Protein AF-A0A3D0D5B4-F1 (afdb_monomer_lite)

Sequence (54 aa):
MMKQASMPPTILILKVFVQRLRRKLGDDARQPRYIKTEWSIGYRFLLPGTGPEL

Radius of gyration: 15.9 Å; chains: 1; bounding box: 35×32×42 Å

pLDDT: mean 80.4, std 16.72, range [46.28, 96.44]

Structure (mmCIF, N/CA/C/O backbone):
data_AF-A0A3D0D5B4-F1
#
_entry.id   AF-A0A3D0D5B4-F1
#
loop_
_atom_site.group_PDB
_atom_site.id
_atom_site.type_symbol
_atom_site.label_atom_id
_atom_site.label_alt_id
_atom_site.label_comp_id
_atom_site.label_asym_id
_atom_site.label_entity_id
_atom_site.label_seq_id
_atom_site.pdbx_PDB_ins_code
_atom_site.Cartn_x
_atom_site.Cartn_y
_atom_site.Cartn_z
_atom_site.occupancy
_atom_site.B_iso_or_equiv
_atom_site.auth_seq_id
_atom_site.auth_comp_id
_atom_site.auth_asym_id
_atom_site.auth_atom_id
_atom_site.pdbx_PDB_model_num
ATOM 1 N N . MET A 1 1 ? 24.345 -10.913 -33.780 1.00 54.03 1 MET A N 1
ATOM 2 C CA . MET A 1 1 ? 24.237 -11.581 -32.466 1.00 54.03 1 MET A CA 1
ATOM 3 C C . MET A 1 1 ? 24.467 -10.546 -31.373 1.00 54.03 1 MET A C 1
ATOM 5 O O . MET A 1 1 ? 25.594 -10.106 -31.261 1.00 54.03 1 MET A O 1
ATOM 9 N N . MET A 1 2 ? 23.414 -10.130 -30.654 1.00 46.28 2 MET A N 1
ATOM 10 C CA . MET A 1 2 ? 23.399 -9.621 -29.264 1.00 46.28 2 MET A CA 1
ATOM 11 C C . MET A 1 2 ? 21.918 -9.575 -28.840 1.00 46.28 2 MET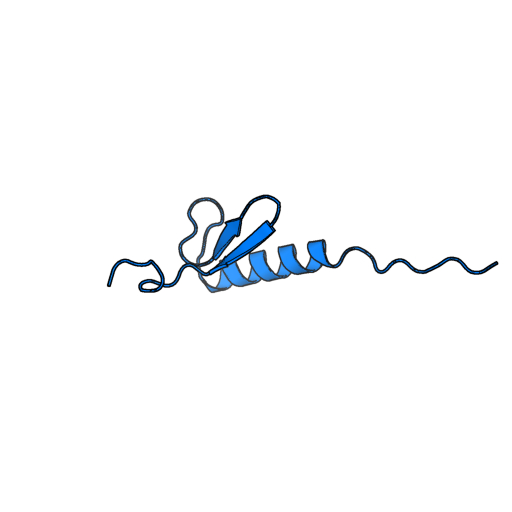 A C 1
ATOM 13 O O . MET A 1 2 ? 21.156 -8.764 -29.358 1.00 46.28 2 MET A O 1
ATOM 17 N N . LYS A 1 3 ? 21.464 -10.502 -27.984 1.00 55.12 3 LYS A N 1
ATOM 18 C CA . LYS A 1 3 ? 20.107 -10.453 -27.417 1.00 55.12 3 LYS A CA 1
ATOM 19 C C . LYS A 1 3 ? 20.122 -9.436 -26.281 1.00 55.12 3 LYS A C 1
ATOM 21 O O . LYS A 1 3 ? 20.826 -9.632 -25.296 1.00 55.12 3 LYS A O 1
ATOM 26 N N . GLN A 1 4 ? 19.353 -8.365 -26.429 1.00 53.19 4 GLN A N 1
ATOM 27 C CA . GLN A 1 4 ? 19.094 -7.406 -25.365 1.00 53.19 4 GLN A CA 1
ATOM 28 C C . GLN A 1 4 ? 18.472 -8.160 -24.182 1.00 53.19 4 GLN A C 1
ATOM 30 O O . GLN A 1 4 ? 17.381 -8.720 -24.305 1.00 53.19 4 GLN A O 1
ATOM 35 N N . ALA A 1 5 ? 19.164 -8.213 -23.046 1.00 58.66 5 ALA A N 1
ATOM 36 C CA . ALA A 1 5 ? 18.547 -8.643 -21.803 1.00 58.66 5 ALA A CA 1
ATOM 37 C C . ALA A 1 5 ? 17.563 -7.542 -21.379 1.00 58.66 5 ALA A C 1
ATOM 39 O O . ALA A 1 5 ? 17.935 -6.571 -20.725 1.00 58.66 5 ALA A O 1
ATOM 40 N N . SER A 1 6 ? 16.310 -7.652 -21.825 1.00 58.81 6 SER A N 1
ATOM 41 C CA . SER A 1 6 ? 15.199 -6.893 -21.257 1.00 58.81 6 SER A CA 1
ATOM 42 C C . SER A 1 6 ? 15.095 -7.300 -19.788 1.00 58.81 6 SER A C 1
ATOM 44 O O . SER A 1 6 ? 14.868 -8.472 -19.486 1.00 58.81 6 SER A O 1
ATOM 46 N N . MET A 1 7 ? 15.359 -6.364 -18.876 1.00 60.91 7 MET A N 1
ATOM 47 C CA . MET A 1 7 ? 15.239 -6.595 -17.439 1.00 60.91 7 MET A CA 1
ATOM 48 C C . MET A 1 7 ? 13.840 -7.181 -17.165 1.00 60.91 7 MET A C 1
ATOM 50 O O . MET A 1 7 ? 12.854 -6.571 -17.588 1.00 60.91 7 MET A O 1
ATOM 54 N N . PRO A 1 8 ? 13.713 -8.356 -16.518 1.00 56.19 8 PRO A N 1
ATOM 55 C CA . PRO A 1 8 ? 12.402 -8.932 -16.241 1.00 56.19 8 PRO A CA 1
ATOM 56 C C . PRO A 1 8 ? 11.585 -7.907 -15.446 1.00 56.19 8 PRO A C 1
ATOM 58 O O . PRO A 1 8 ? 12.142 -7.279 -14.542 1.00 56.19 8 PRO A O 1
ATOM 61 N N . PRO A 1 9 ? 10.299 -7.687 -15.774 1.00 61.47 9 PRO A N 1
ATOM 62 C CA . PRO A 1 9 ? 9.549 -6.561 -15.243 1.00 61.47 9 PRO A CA 1
ATOM 63 C C . PRO A 1 9 ? 9.520 -6.637 -13.715 1.00 61.47 9 PRO A C 1
ATOM 65 O O . PRO A 1 9 ? 8.870 -7.497 -13.116 1.00 61.47 9 PRO A O 1
ATOM 68 N N . THR A 1 10 ? 10.214 -5.692 -13.081 1.00 68.81 10 THR A N 1
ATOM 69 C CA . THR A 1 10 ? 10.408 -5.535 -11.628 1.00 68.81 10 THR A CA 1
ATOM 70 C C . THR A 1 10 ? 9.087 -5.455 -10.845 1.00 68.81 10 THR A C 1
ATOM 72 O O . THR A 1 10 ? 9.052 -5.575 -9.623 1.00 68.81 10 THR A O 1
ATOM 75 N N . ILE A 1 11 ? 7.963 -5.299 -11.547 1.00 71.31 11 ILE A N 1
ATOM 76 C CA . ILE A 1 11 ? 6.595 -5.211 -11.027 1.00 71.31 11 ILE A CA 1
ATOM 77 C C . ILE A 1 11 ? 6.232 -6.408 -10.133 1.00 71.31 11 ILE A C 1
ATOM 79 O O . ILE A 1 11 ? 5.542 -6.235 -9.127 1.00 71.31 11 ILE A O 1
ATOM 83 N N . LEU A 1 12 ? 6.708 -7.618 -10.450 1.00 81.62 12 LEU A N 1
ATOM 84 C CA . LEU A 1 12 ? 6.444 -8.798 -9.613 1.00 81.62 12 LEU A CA 1
ATOM 85 C C . LEU A 1 12 ? 7.108 -8.686 -8.235 1.00 81.62 12 LEU A C 1
ATOM 87 O O . LEU A 1 12 ? 6.513 -9.061 -7.225 1.00 81.62 12 LEU A O 1
ATOM 91 N N . ILE A 1 13 ? 8.306 -8.106 -8.186 1.00 88.88 13 ILE A N 1
ATOM 92 C CA . ILE A 1 13 ? 9.053 -7.890 -6.945 1.00 88.88 13 ILE A CA 1
ATOM 93 C C . ILE A 1 13 ? 8.310 -6.881 -6.061 1.00 88.88 13 ILE A C 1
ATOM 95 O O . ILE A 1 13 ? 8.147 -7.113 -4.861 1.00 88.88 13 ILE A O 1
ATOM 99 N N . LEU A 1 14 ? 7.769 -5.812 -6.657 1.00 90.12 14 LEU A N 1
ATOM 100 C CA . LEU A 1 14 ? 6.970 -4.823 -5.931 1.00 90.12 14 LEU A CA 1
ATOM 101 C C . LEU A 1 14 ? 5.740 -5.460 -5.265 1.00 90.12 14 LEU A C 1
ATOM 103 O O . LEU A 1 14 ? 5.495 -5.217 -4.084 1.00 90.12 14 LEU A O 1
ATOM 107 N N . LYS A 1 15 ? 5.011 -6.333 -5.972 1.00 90.00 15 LYS A N 1
ATOM 108 C CA . LYS A 1 15 ? 3.855 -7.053 -5.403 1.00 90.00 15 LYS A CA 1
ATOM 109 C C . LYS A 1 15 ? 4.236 -7.882 -4.174 1.00 90.00 15 LYS A C 1
ATOM 111 O O . LYS A 1 15 ? 3.521 -7.849 -3.172 1.00 90.00 15 LYS A O 1
ATOM 116 N N . VAL A 1 16 ? 5.371 -8.586 -4.225 1.00 93.38 16 VAL A N 1
ATOM 117 C CA . VAL A 1 16 ? 5.871 -9.397 -3.100 1.00 93.38 16 VAL A CA 1
ATOM 118 C C . VAL A 1 16 ? 6.189 -8.519 -1.893 1.00 93.38 16 VAL A C 1
ATOM 120 O O . VAL A 1 16 ? 5.783 -8.836 -0.772 1.00 93.38 16 VAL A O 1
ATOM 123 N N . PHE A 1 17 ? 6.885 -7.401 -2.098 1.00 95.12 17 PHE A N 1
ATOM 124 C CA . PHE A 1 17 ? 7.227 -6.500 -0.999 1.00 95.12 17 PHE A CA 1
ATOM 125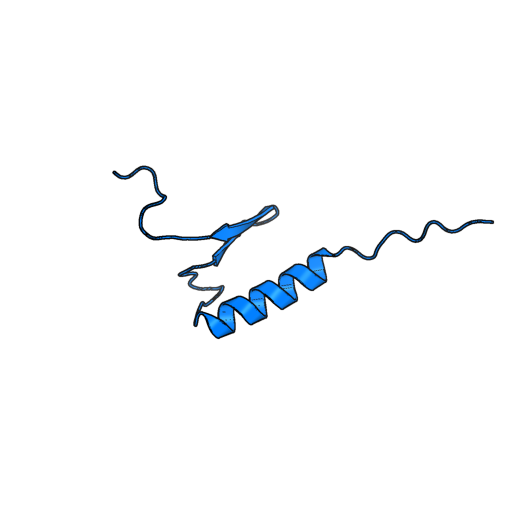 C C . PHE A 1 17 ? 6.003 -5.805 -0.408 1.00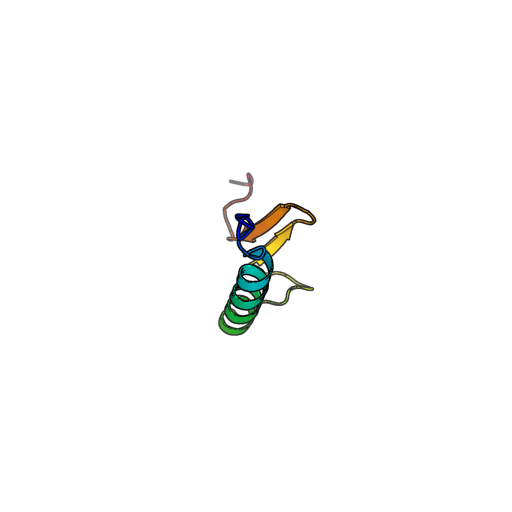 95.12 17 PHE A C 1
ATOM 127 O O . PHE A 1 17 ? 5.887 -5.750 0.815 1.00 95.12 17 PHE A O 1
ATOM 134 N N . VAL A 1 18 ? 5.053 -5.369 -1.236 1.00 94.56 18 VAL A N 1
ATOM 135 C CA . VAL A 1 18 ? 3.789 -4.789 -0.763 1.00 94.56 18 VAL A CA 1
ATOM 136 C C . VAL A 1 18 ? 2.998 -5.812 0.047 1.00 94.56 18 VAL A C 1
ATOM 138 O O . VAL A 1 18 ? 2.509 -5.486 1.123 1.00 94.56 18 VAL A O 1
ATOM 141 N N . GLN A 1 19 ? 2.927 -7.070 -0.393 1.00 95.06 19 GLN A N 1
ATOM 142 C CA . GLN A 1 19 ? 2.255 -8.120 0.375 1.00 95.06 19 GLN A CA 1
ATOM 143 C C . GLN A 1 19 ? 2.931 -8.369 1.733 1.00 95.06 19 GLN A C 1
ATOM 145 O O . GLN A 1 19 ? 2.248 -8.513 2.748 1.00 95.06 19 GLN A O 1
ATOM 150 N N . ARG A 1 20 ? 4.268 -8.396 1.781 1.00 96.44 20 ARG A N 1
ATOM 151 C CA . ARG A 1 20 ? 5.021 -8.539 3.040 1.00 96.44 20 ARG A CA 1
ATOM 152 C C . ARG A 1 20 ? 4.820 -7.341 3.963 1.00 96.44 20 ARG A C 1
ATOM 154 O O . ARG A 1 20 ? 4.674 -7.527 5.167 1.00 96.44 20 ARG A O 1
ATOM 161 N N . LEU A 1 21 ? 4.799 -6.133 3.406 1.00 95.69 21 LEU A N 1
ATOM 162 C CA . LEU A 1 21 ? 4.560 -4.907 4.156 1.00 95.69 21 LEU A CA 1
ATOM 163 C C . LEU A 1 21 ? 3.152 -4.896 4.755 1.00 95.69 21 LEU A C 1
ATOM 165 O O . LEU A 1 21 ? 3.013 -4.671 5.952 1.00 95.69 21 LEU A O 1
ATOM 169 N N . ARG A 1 22 ? 2.132 -5.246 3.963 1.00 95.44 22 ARG A N 1
ATOM 170 C CA . ARG A 1 22 ? 0.749 -5.379 4.438 1.00 95.44 22 ARG A CA 1
ATOM 171 C C . ARG A 1 22 ? 0.639 -6.317 5.642 1.00 95.44 22 ARG A C 1
ATOM 173 O O .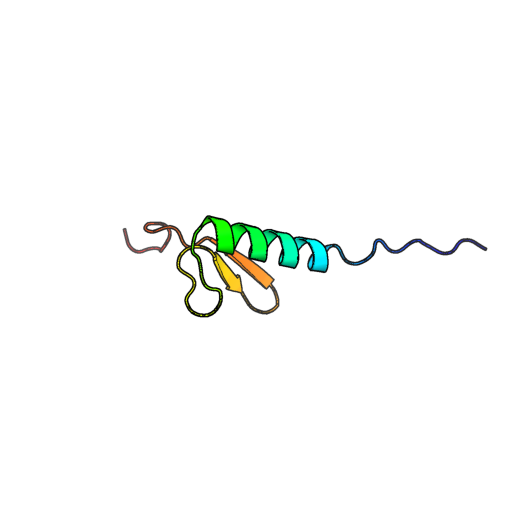 ARG A 1 22 ? 0.058 -5.939 6.649 1.00 95.44 22 ARG A O 1
ATOM 180 N N . ARG A 1 23 ? 1.300 -7.482 5.600 1.00 96.12 23 ARG A N 1
ATOM 181 C CA . ARG A 1 23 ? 1.341 -8.418 6.743 1.00 96.12 23 ARG A CA 1
ATOM 182 C C . ARG A 1 23 ? 1.940 -7.796 8.004 1.00 96.12 23 ARG A C 1
ATOM 184 O O . ARG A 1 23 ? 1.411 -8.013 9.084 1.00 96.12 23 ARG A O 1
ATOM 191 N N . LYS A 1 24 ? 3.023 -7.023 7.876 1.00 95.25 24 LYS A N 1
ATOM 192 C CA . LYS A 1 24 ? 3.662 -6.349 9.020 1.00 95.25 24 LYS A CA 1
ATOM 193 C C . LYS A 1 24 ? 2.792 -5.239 9.612 1.00 95.25 24 LYS A C 1
ATOM 195 O O . LYS A 1 24 ? 2.857 -5.006 10.810 1.00 95.25 24 LYS A O 1
ATOM 200 N N . LEU A 1 25 ? 1.999 -4.570 8.779 1.00 93.69 25 LEU A N 1
ATOM 201 C CA . LEU A 1 25 ? 1.089 -3.499 9.189 1.00 93.69 25 LEU A CA 1
ATOM 202 C C . LEU A 1 25 ? -0.279 -4.015 9.669 1.00 93.69 25 LEU A C 1
ATOM 204 O O . LEU A 1 25 ? -1.084 -3.220 10.144 1.00 93.69 25 LEU A O 1
ATOM 208 N N . GLY A 1 26 ? -0.566 -5.314 9.513 1.00 93.94 26 GLY A N 1
ATOM 209 C CA . GLY A 1 26 ? -1.914 -5.853 9.713 1.00 93.94 26 GLY A CA 1
ATOM 210 C C . GLY A 1 26 ? -2.934 -5.308 8.703 1.00 93.94 26 GLY A C 1
ATOM 211 O O . GLY A 1 26 ? -4.107 -5.168 9.026 1.00 93.94 26 GLY A O 1
ATOM 212 N N . ASP A 1 27 ? -2.485 -4.956 7.498 1.00 94.19 27 ASP A N 1
ATOM 213 C CA . ASP A 1 27 ? -3.296 -4.363 6.432 1.00 94.19 27 ASP A CA 1
ATOM 214 C C . ASP A 1 27 ? -3.867 -5.442 5.495 1.00 94.19 27 ASP A C 1
ATOM 216 O O . ASP A 1 27 ? -3.142 -6.346 5.066 1.00 94.19 27 ASP A O 1
ATOM 220 N N . ASP A 1 28 ? -5.143 -5.323 5.118 1.00 91.88 28 ASP A N 1
ATOM 221 C CA . ASP A 1 28 ? -5.794 -6.201 4.136 1.00 91.88 28 ASP A CA 1
ATOM 222 C C . ASP A 1 28 ? -5.947 -5.476 2.787 1.00 91.88 28 ASP A C 1
ATOM 224 O O . ASP A 1 28 ? -6.400 -4.341 2.712 1.00 91.88 28 ASP A O 1
ATOM 228 N N . ALA A 1 29 ? -5.613 -6.143 1.681 1.00 90.56 29 ALA A N 1
ATOM 229 C CA . ALA A 1 29 ? -5.846 -5.608 0.339 1.00 90.56 29 ALA A CA 1
ATOM 230 C C . ALA A 1 29 ? -7.329 -5.453 -0.026 1.00 90.56 29 ALA A C 1
ATOM 232 O O . ALA A 1 29 ? -7.649 -4.626 -0.880 1.00 90.56 29 ALA A O 1
ATOM 233 N N . ARG A 1 30 ? -8.219 -6.229 0.599 1.00 91.88 30 ARG A N 1
ATOM 234 C CA . ARG A 1 30 ? -9.678 -6.153 0.422 1.00 91.88 30 ARG A CA 1
ATOM 235 C C . ARG A 1 30 ? -10.304 -5.028 1.243 1.00 91.88 30 ARG A C 1
ATOM 237 O O . ARG A 1 30 ? -11.344 -4.510 0.855 1.00 91.88 30 ARG A O 1
ATOM 244 N N . GLN A 1 31 ? -9.668 -4.659 2.353 1.00 92.12 31 GLN A N 1
ATOM 245 C CA . GLN A 1 31 ? -10.084 -3.574 3.242 1.00 92.12 31 GLN A CA 1
ATOM 246 C C . GLN A 1 31 ? -8.853 -2.731 3.618 1.00 92.12 31 GLN A C 1
ATOM 248 O O . GLN A 1 31 ? -8.346 -2.838 4.737 1.00 92.12 31 GLN A O 1
ATOM 253 N N . PRO A 1 32 ? -8.315 -1.942 2.668 1.00 91.88 32 PRO A N 1
ATOM 254 C CA . PRO A 1 32 ? -7.043 -1.261 2.858 1.00 91.88 32 PRO A CA 1
ATOM 255 C C . PRO A 1 32 ? -7.165 -0.148 3.896 1.00 91.88 32 PRO A C 1
ATOM 257 O O . PRO A 1 32 ? -7.916 0.808 3.707 1.00 91.88 32 PRO A O 1
ATOM 260 N N . ARG A 1 33 ? -6.374 -0.253 4.963 1.00 91.81 33 ARG A N 1
ATOM 261 C CA . ARG A 1 33 ? -6.229 0.767 6.006 1.00 91.81 33 ARG A CA 1
ATOM 262 C C . ARG A 1 33 ? -5.056 1.697 5.722 1.00 91.81 33 ARG A C 1
ATOM 264 O O . ARG A 1 33 ? -5.157 2.888 5.989 1.00 91.81 33 ARG A O 1
ATOM 271 N N . TYR A 1 34 ? -3.965 1.156 5.180 1.00 92.75 34 TYR A N 1
ATOM 272 C CA . TYR A 1 34 ? -2.724 1.898 4.941 1.00 92.75 34 TYR A CA 1
ATOM 273 C C . TYR A 1 34 ? -2.311 1.928 3.478 1.00 92.75 34 TYR A C 1
ATOM 275 O O . TYR A 1 34 ? -1.712 2.907 3.046 1.00 92.75 34 TYR A O 1
ATOM 283 N N . ILE A 1 35 ? -2.577 0.871 2.707 1.00 94.06 35 ILE A N 1
ATOM 284 C CA . ILE A 1 35 ? -2.108 0.773 1.320 1.00 94.06 35 ILE A CA 1
ATOM 285 C C . ILE A 1 35 ? -3.291 0.474 0.404 1.00 94.06 35 ILE A C 1
ATOM 287 O O . ILE A 1 35 ? -3.790 -0.651 0.345 1.00 94.06 35 ILE A O 1
ATOM 291 N N . LYS A 1 36 ? -3.713 1.459 -0.384 1.00 94.06 36 LYS A N 1
ATOM 292 C CA . LYS A 1 36 ? -4.706 1.274 -1.444 1.00 94.06 36 LYS A CA 1
ATOM 293 C C . LYS A 1 36 ? -4.027 0.786 -2.718 1.00 94.06 36 LYS A C 1
ATOM 295 O O . LYS A 1 36 ? -2.971 1.282 -3.101 1.00 94.06 36 LYS A O 1
ATOM 300 N N . THR A 1 37 ? -4.639 -0.189 -3.379 1.00 93.62 37 THR A N 1
ATOM 301 C CA . THR A 1 37 ? -4.256 -0.570 -4.742 1.00 93.62 37 THR A CA 1
ATOM 302 C C . THR A 1 37 ? -5.006 0.333 -5.716 1.00 93.62 37 THR A C 1
ATOM 304 O O . THR A 1 37 ? -6.235 0.352 -5.702 1.00 93.62 37 THR A O 1
ATOM 307 N N . GLU A 1 38 ? -4.275 1.069 -6.546 1.00 93.06 38 GLU A N 1
ATOM 308 C CA . GLU A 1 38 ? -4.827 1.851 -7.654 1.00 93.06 38 GLU A CA 1
ATOM 309 C C . GLU A 1 38 ? -4.649 1.040 -8.940 1.00 93.06 38 GLU A C 1
ATOM 311 O O . GLU A 1 38 ? -3.527 0.794 -9.397 1.00 93.06 38 GLU A O 1
ATOM 316 N N . TRP A 1 39 ? -5.762 0.564 -9.494 1.00 87.38 39 TRP A N 1
ATOM 317 C CA . TRP A 1 39 ? -5.764 -0.311 -10.663 1.00 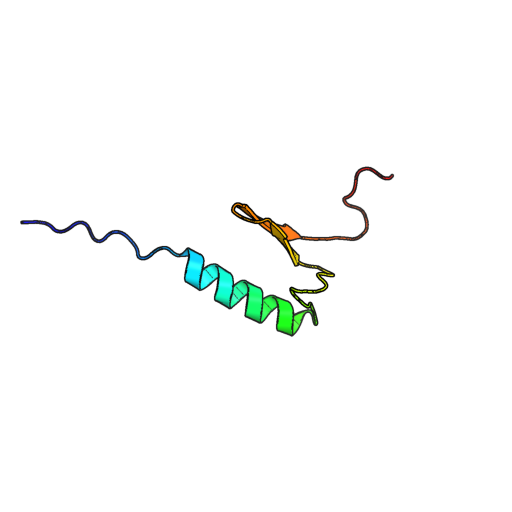87.38 39 TRP A CA 1
ATOM 318 C C . TRP A 1 39 ? -5.025 0.329 -11.840 1.00 87.38 39 TRP A C 1
ATOM 320 O O . TRP A 1 39 ? -5.215 1.503 -12.137 1.00 87.38 39 TRP A O 1
ATOM 330 N N . SER A 1 40 ? -4.159 -0.454 -12.488 1.00 85.50 40 SER A N 1
ATOM 331 C CA . SER A 1 40 ? -3.309 -0.027 -13.614 1.00 85.50 40 SER A CA 1
ATOM 332 C C . SER A 1 40 ? -2.300 1.096 -13.316 1.00 85.50 40 SER A C 1
ATOM 334 O O . SER A 1 40 ? -1.570 1.488 -14.220 1.00 85.50 40 SER A O 1
ATOM 336 N N . ILE A 1 41 ? -2.205 1.572 -12.067 1.00 90.88 41 ILE A N 1
ATOM 337 C CA . ILE A 1 41 ? -1.291 2.650 -11.653 1.00 90.88 41 ILE A CA 1
ATOM 338 C C . ILE A 1 41 ? -0.260 2.127 -10.648 1.00 90.88 41 ILE A C 1
ATOM 340 O O . ILE A 1 41 ? 0.941 2.304 -10.843 1.00 90.88 41 ILE A O 1
ATOM 344 N N . GLY A 1 42 ? -0.704 1.468 -9.573 1.00 90.69 42 GLY A N 1
ATOM 345 C CA . GLY A 1 42 ? 0.189 0.981 -8.520 1.00 90.69 42 GLY A CA 1
ATOM 346 C C . GLY A 1 42 ? -0.437 1.007 -7.129 1.00 90.69 42 GLY A C 1
ATOM 347 O O . GLY A 1 42 ? -1.525 0.476 -6.912 1.00 90.69 42 GLY A O 1
ATOM 348 N N . TYR A 1 43 ? 0.277 1.590 -6.166 1.00 93.25 43 TYR A N 1
ATOM 349 C CA . TYR A 1 43 ? -0.117 1.615 -4.757 1.00 93.25 43 TYR A CA 1
ATOM 350 C C . TYR A 1 43 ? -0.068 3.033 -4.199 1.00 93.25 43 TYR A C 1
ATOM 352 O O . TYR A 1 43 ? 0.835 3.800 -4.528 1.00 93.25 43 TYR A O 1
ATOM 360 N N . ARG A 1 44 ? -1.019 3.361 -3.323 1.00 91.50 44 ARG A N 1
ATOM 361 C CA . ARG A 1 44 ? -1.117 4.655 -2.643 1.00 91.50 44 ARG A CA 1
ATOM 362 C C . ARG A 1 44 ? -1.197 4.453 -1.136 1.00 91.50 44 ARG A C 1
ATOM 364 O O . ARG A 1 44 ? -1.949 3.598 -0.677 1.00 91.50 44 ARG A O 1
ATOM 371 N N . PHE A 1 45 ? -0.460 5.254 -0.372 1.00 92.56 45 PHE A N 1
ATOM 372 C CA . PHE A 1 45 ? -0.596 5.269 1.082 1.00 92.56 45 PHE A CA 1
ATOM 373 C C . PHE A 1 45 ? -1.836 6.057 1.511 1.00 92.56 45 PHE A C 1
ATOM 375 O O . PHE A 1 45 ? -2.096 7.148 1.007 1.00 92.56 45 PHE A O 1
ATOM 382 N N . LEU A 1 46 ? -2.587 5.483 2.444 1.00 88.38 46 LEU A N 1
ATOM 383 C CA . LEU A 1 46 ? -3.717 6.091 3.127 1.00 88.38 46 LEU A CA 1
ATOM 384 C C . LEU A 1 46 ? -3.226 6.493 4.5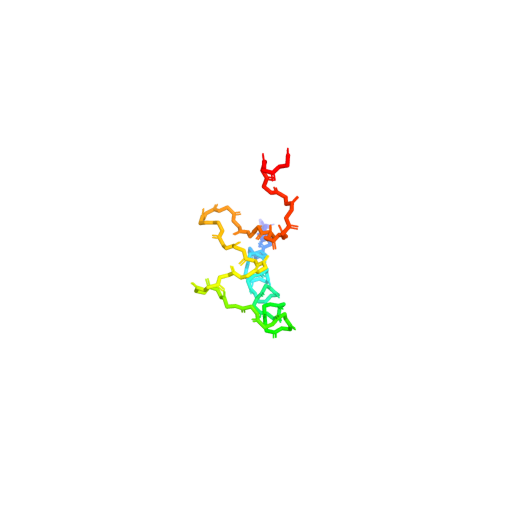22 1.00 88.38 46 LEU A C 1
ATOM 386 O O . LEU A 1 46 ? -3.110 5.658 5.415 1.00 88.38 46 LEU A O 1
ATOM 390 N N . LEU A 1 47 ? -2.854 7.756 4.695 1.00 74.25 47 LEU A N 1
ATOM 391 C CA . LEU A 1 47 ? -2.604 8.335 6.012 1.00 74.25 47 LEU A CA 1
ATOM 392 C C . LEU A 1 47 ? -3.866 9.103 6.436 1.00 74.25 47 LEU A C 1
ATOM 394 O O . LEU A 1 47 ? -4.422 9.837 5.612 1.00 74.25 47 LEU A O 1
ATOM 398 N N . PRO A 1 48 ? -4.334 8.968 7.690 1.00 61.09 48 PRO A N 1
ATOM 399 C CA . PRO A 1 48 ? -5.324 9.891 8.230 1.00 61.09 48 PRO A CA 1
ATOM 400 C C . PRO A 1 48 ? -4.728 11.306 8.186 1.00 61.09 48 PRO A C 1
ATOM 402 O O . PRO A 1 48 ? -3.653 11.529 8.739 1.00 61.09 48 PRO A O 1
ATOM 405 N N . GLY A 1 49 ? -5.390 12.234 7.491 1.00 60.00 49 GLY A N 1
ATOM 406 C CA . GLY A 1 49 ? -4.968 13.640 7.392 1.00 60.00 49 GLY A CA 1
ATOM 407 C C . GLY A 1 49 ? -4.344 14.077 6.062 1.00 60.00 49 GLY A C 1
ATOM 408 O O . GLY A 1 49 ? -3.794 15.168 5.996 1.00 60.00 49 GLY A O 1
ATOM 409 N N . THR A 1 50 ? -4.394 13.264 4.998 1.00 55.56 50 THR A N 1
ATOM 410 C CA . THR A 1 50 ? -3.883 13.661 3.659 1.00 55.56 50 THR A CA 1
ATOM 411 C C . THR A 1 50 ? -4.966 13.766 2.576 1.00 55.56 50 THR A C 1
ATOM 413 O O . THR A 1 50 ? -4.653 13.860 1.389 1.00 55.56 50 THR A O 1
ATOM 416 N N . GLY A 1 51 ? -6.243 13.735 2.967 1.00 52.88 51 GLY A N 1
ATOM 417 C CA . GLY A 1 51 ? -7.356 14.176 2.120 1.00 52.88 51 GLY A CA 1
ATOM 418 C C . GLY A 1 51 ? -7.571 15.690 2.265 1.00 52.88 51 GLY A C 1
ATOM 419 O O . GLY A 1 51 ? -7.180 16.236 3.293 1.00 52.88 51 GLY A O 1
ATOM 420 N N . PRO A 1 52 ? -8.183 16.370 1.281 1.00 58.50 52 PRO A N 1
ATOM 421 C CA . PRO A 1 52 ? -8.396 17.825 1.285 1.00 58.50 52 PRO A CA 1
ATOM 422 C C . PRO A 1 52 ? -9.424 18.327 2.326 1.00 58.50 52 PRO A C 1
ATOM 424 O O . PRO A 1 52 ? -10.011 19.382 2.135 1.00 58.50 52 PRO A O 1
ATOM 427 N N . GLU A 1 53 ? -9.659 17.590 3.412 1.00 59.19 53 GLU A N 1
ATOM 428 C CA . GLU A 1 53 ? -10.597 17.956 4.481 1.00 59.19 53 GLU A CA 1
ATOM 429 C C . GLU A 1 53 ? -9.845 18.392 5.749 1.00 59.19 53 GLU A C 1
ATOM 431 O O . GLU A 1 53 ? -9.938 17.751 6.798 1.00 59.19 53 GLU A O 1
ATOM 436 N N . LEU A 1 54 ? -9.077 19.478 5.623 1.00 48.19 54 LEU A N 1
ATOM 437 C CA . LEU A 1 54 ? -8.703 20.382 6.716 1.00 48.19 54 LEU A CA 1
ATOM 438 C C . LEU A 1 54 ? -9.028 21.814 6.290 1.00 48.19 54 LEU A C 1
ATOM 440 O O . LEU A 1 54 ? -8.618 22.181 5.165 1.00 48.19 54 LEU A O 1
#

Foldseek 3Di:
DDDPPPPDPCVVVLVVVVVVVCVVVVADQVHGPAWDADPPPGIDGDDPPPPPPD

Secondary structure (DSSP, 8-state):
---------THHHHHHHHHHHHHHHT--SSS-SSEEEETTTEEEE--TT-SS--